Protein AF-A0A6A6ETZ3-F1 (afdb_monomer)

Solvent-accessible surface area (backbone atoms only — not comparable to full-atom values): 7776 Å² total; per-residue (Å²): 113,71,69,61,51,52,50,50,52,50,52,54,50,52,54,50,52,52,49,49,66,49,43,56,22,48,53,45,24,26,73,41,52,37,58,67,50,44,58,67,40,44,50,84,79,51,54,63,70,43,32,51,41,42,18,48,19,25,69,51,38,45,51,50,76,60,41,35,30,48,49,37,46,54,48,50,61,38,43,80,71,68,56,70,90,49,78,57,64,78,49,58,68,55,32,52,52,42,47,70,49,62,67,78,59,63,45,70,48,76,69,100,84,42,49,75,46,60,61,48,76,84,91,77,69,62,92,96,58,57,67,47,101,84,56,45,90

Radius of gyration: 18.12 Å; Cα contacts (8 Å, |Δi|>4): 145; chains: 1; bounding box: 32×31×64 Å

Structure (mmCIF, N/CA/C/O backbone):
data_AF-A0A6A6ETZ3-F1
#
_entry.id   AF-A0A6A6ETZ3-F1
#
loop_
_atom_site.group_PDB
_atom_site.id
_atom_site.type_symbol
_atom_site.label_atom_id
_atom_site.label_alt_id
_atom_site.label_comp_id
_atom_site.label_asym_id
_atom_site.label_entity_id
_atom_site.label_seq_id
_atom_site.pdbx_PDB_ins_code
_atom_site.Cartn_x
_atom_site.Cartn_y
_atom_site.Cartn_z
_atom_site.occupancy
_atom_site.B_iso_or_equiv
_atom_site.auth_seq_id
_atom_site.auth_comp_id
_atom_site.auth_asym_id
_atom_site.auth_atom_id
_atom_site.pdbx_PDB_model_num
ATOM 1 N N . ASP A 1 1 ? 11.146 -4.799 -47.495 1.00 65.06 1 ASP A N 1
ATOM 2 C CA . ASP A 1 1 ? 10.179 -3.687 -47.474 1.00 65.06 1 ASP A CA 1
ATOM 3 C C . ASP A 1 1 ? 10.501 -2.775 -46.288 1.00 65.06 1 ASP A C 1
ATOM 5 O O . ASP A 1 1 ? 10.413 -3.212 -45.144 1.00 65.06 1 ASP A O 1
ATOM 9 N N . ALA A 1 2 ? 10.988 -1.557 -46.545 1.00 69.25 2 ALA A N 1
ATOM 10 C CA . ALA A 1 2 ? 11.463 -0.641 -45.500 1.00 69.25 2 ALA A CA 1
ATOM 11 C C . ALA A 1 2 ? 10.334 -0.166 -44.565 1.00 69.25 2 ALA A C 1
ATOM 13 O O . ALA A 1 2 ? 10.549 -0.029 -43.362 1.00 69.25 2 ALA A O 1
ATOM 14 N N . LYS A 1 3 ? 9.104 -0.024 -45.082 1.00 73.19 3 LYS A N 1
ATOM 15 C CA . LYS A 1 3 ? 7.941 0.419 -44.295 1.00 73.19 3 LYS A CA 1
ATOM 16 C C . LYS A 1 3 ? 7.500 -0.632 -43.277 1.00 73.19 3 LYS A C 1
ATOM 18 O O . LYS A 1 3 ? 7.090 -0.297 -42.166 1.00 73.19 3 LYS A O 1
ATOM 23 N N . GLN A 1 4 ? 7.600 -1.915 -43.627 1.00 66.06 4 GLN A N 1
ATOM 24 C CA . GLN A 1 4 ? 7.318 -3.008 -42.690 1.00 66.06 4 GLN A CA 1
ATOM 25 C C . GLN A 1 4 ? 8.357 -3.080 -41.563 1.00 66.06 4 GLN A C 1
ATOM 27 O O . GLN A 1 4 ? 7.987 -3.311 -40.411 1.00 66.06 4 GLN A O 1
ATOM 32 N N . TRP A 1 5 ? 9.634 -2.826 -41.869 1.00 60.53 5 TRP A N 1
ATOM 33 C CA . TRP A 1 5 ? 10.703 -2.776 -40.868 1.00 60.53 5 TRP A CA 1
ATOM 34 C C . TRP A 1 5 ? 10.550 -1.586 -39.913 1.00 60.53 5 TRP A C 1
ATOM 36 O O . TRP A 1 5 ? 10.630 -1.762 -38.700 1.00 60.53 5 TRP A O 1
ATOM 46 N N . GLU A 1 6 ? 10.235 -0.393 -40.424 1.00 76.06 6 GLU A N 1
ATOM 47 C CA . GLU A 1 6 ? 9.937 0.785 -39.595 1.00 76.06 6 GLU A CA 1
ATOM 48 C C . GLU A 1 6 ? 8.742 0.549 -38.667 1.00 76.06 6 GLU A C 1
ATOM 50 O O . GLU A 1 6 ? 8.805 0.879 -37.481 1.00 76.06 6 GLU A O 1
ATOM 55 N N . ARG A 1 7 ? 7.677 -0.094 -39.168 1.00 64.69 7 ARG A N 1
ATOM 56 C CA . ARG A 1 7 ? 6.522 -0.481 -38.347 1.00 64.69 7 ARG A CA 1
ATOM 57 C C . ARG A 1 7 ? 6.914 -1.480 -37.258 1.00 64.69 7 ARG A C 1
ATOM 59 O O . ARG A 1 7 ? 6.497 -1.309 -36.115 1.00 64.69 7 ARG A O 1
ATOM 66 N N . PHE A 1 8 ? 7.726 -2.488 -37.576 1.00 66.00 8 PHE A N 1
ATOM 67 C CA . PHE A 1 8 ? 8.217 -3.464 -36.599 1.00 66.00 8 PHE A CA 1
ATOM 68 C C . PHE A 1 8 ? 9.086 -2.806 -35.517 1.00 66.00 8 PHE A C 1
ATOM 70 O O . PHE A 1 8 ? 8.845 -3.012 -34.328 1.00 66.00 8 PHE A O 1
ATOM 77 N N . VAL A 1 9 ? 10.041 -1.955 -35.907 1.00 67.94 9 VAL A N 1
ATOM 78 C CA . VAL A 1 9 ? 10.884 -1.187 -34.976 1.00 67.94 9 VAL A CA 1
ATOM 79 C C . VAL A 1 9 ? 10.034 -0.248 -34.118 1.00 67.94 9 VAL A C 1
ATOM 81 O O . VAL A 1 9 ? 10.273 -0.142 -32.916 1.00 67.94 9 VAL A O 1
ATOM 84 N N . GLY A 1 10 ? 9.018 0.396 -34.696 1.00 66.56 10 GLY A N 1
ATOM 85 C CA . GLY A 1 10 ? 8.060 1.228 -33.967 1.00 66.56 10 GLY A CA 1
ATOM 86 C C . GLY A 1 10 ? 7.294 0.440 -32.902 1.00 66.56 10 GLY A C 1
ATOM 87 O O . GLY A 1 10 ? 7.251 0.852 -31.742 1.00 66.56 10 GLY A O 1
ATOM 88 N N . VAL A 1 11 ? 6.770 -0.737 -33.256 1.00 68.50 11 VAL A N 1
ATOM 89 C CA . VAL A 1 11 ? 6.090 -1.643 -32.314 1.00 68.50 11 VAL A CA 1
ATOM 90 C C . VAL A 1 11 ? 7.052 -2.114 -31.219 1.00 68.50 11 VAL A C 1
ATOM 92 O O . VAL A 1 11 ? 6.722 -2.017 -30.037 1.00 68.50 11 VAL A O 1
ATOM 95 N N . ALA A 1 12 ? 8.267 -2.536 -31.571 1.00 62.91 12 ALA A N 1
ATOM 96 C CA . ALA A 1 12 ? 9.273 -2.990 -30.613 1.00 62.91 12 ALA A CA 1
ATOM 97 C C . ALA A 1 12 ? 9.688 -1.886 -29.622 1.00 62.91 12 ALA A C 1
ATOM 99 O O . ALA A 1 12 ? 9.752 -2.138 -28.416 1.00 62.91 12 ALA A O 1
ATOM 100 N N . LYS A 1 13 ? 9.908 -0.655 -30.108 1.00 63.72 13 LYS A N 1
ATOM 101 C CA . LYS A 1 13 ? 10.188 0.520 -29.268 1.00 63.72 13 LYS A CA 1
ATOM 102 C C . LYS A 1 13 ? 9.013 0.836 -28.348 1.00 63.72 13 LYS A C 1
ATOM 104 O O . LYS A 1 13 ? 9.219 0.976 -27.148 1.00 63.72 13 LYS A O 1
ATOM 109 N N . SER A 1 14 ? 7.786 0.864 -28.872 1.00 69.81 14 SER A N 1
ATOM 110 C CA . SER A 1 14 ? 6.591 1.124 -28.057 1.00 69.81 14 SER A CA 1
ATOM 111 C C . SER A 1 14 ? 6.404 0.081 -26.948 1.00 69.81 14 SER A C 1
ATOM 113 O O . SER A 1 14 ? 6.143 0.444 -25.805 1.00 69.81 14 SER A O 1
ATOM 115 N N . GLY A 1 15 ? 6.646 -1.202 -27.237 1.00 71.00 15 GLY A N 1
ATOM 116 C CA . GLY A 1 15 ? 6.603 -2.266 -26.235 1.00 71.00 15 GLY A CA 1
ATOM 117 C C . GLY A 1 15 ? 7.753 -2.199 -25.225 1.00 71.00 15 GLY A C 1
ATOM 118 O O . GLY A 1 15 ? 7.594 -2.612 -24.078 1.00 71.00 15 GLY A O 1
ATOM 119 N N . ALA A 1 16 ? 8.929 -1.693 -25.608 1.00 70.00 16 ALA A N 1
ATOM 120 C CA . ALA A 1 16 ? 10.035 -1.451 -24.679 1.00 70.00 16 ALA A CA 1
ATOM 121 C C . ALA A 1 16 ? 9.742 -0.276 -23.732 1.00 70.00 16 ALA A C 1
ATOM 123 O O . ALA A 1 16 ? 9.949 -0.414 -22.529 1.00 70.00 16 ALA A O 1
ATOM 124 N N . GLU A 1 17 ? 9.209 0.834 -24.245 1.00 73.81 17 GLU A N 1
ATOM 125 C CA . GLU A 1 17 ? 8.822 1.990 -23.426 1.00 73.81 17 GLU A CA 1
ATOM 126 C C . GLU A 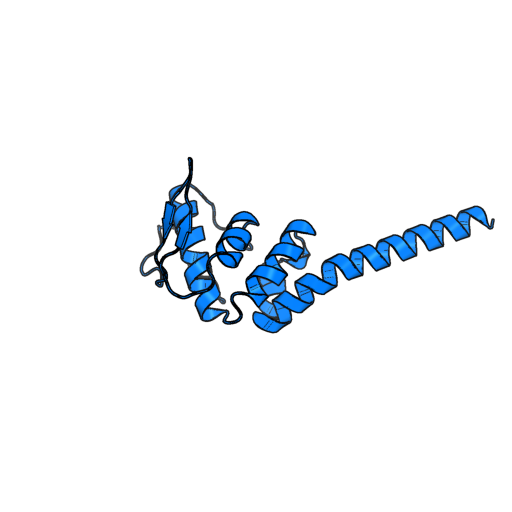1 17 ? 7.654 1.658 -22.496 1.00 73.81 17 GLU A C 1
ATOM 128 O O . GLU A 1 17 ? 7.743 1.914 -21.298 1.00 73.81 17 GLU A O 1
ATOM 133 N N . GLN A 1 18 ? 6.629 0.952 -22.986 1.00 69.50 18 GLN A N 1
ATOM 134 C CA . GLN A 1 18 ? 5.561 0.443 -22.124 1.00 69.50 18 GLN A CA 1
ATOM 135 C C . GLN A 1 18 ? 6.132 -0.433 -21.008 1.00 69.50 18 GLN A C 1
ATOM 137 O O . GLN A 1 18 ? 5.843 -0.195 -19.840 1.00 69.50 18 GLN A O 1
ATOM 142 N N . ARG A 1 19 ? 7.014 -1.393 -21.320 1.00 75.31 19 ARG A N 1
ATOM 143 C CA . ARG A 1 19 ? 7.665 -2.211 -20.283 1.00 75.31 19 ARG A CA 1
ATOM 144 C C . ARG A 1 19 ? 8.418 -1.358 -19.262 1.00 75.31 19 ARG A C 1
ATOM 146 O O . ARG A 1 19 ? 8.251 -1.596 -18.071 1.00 75.31 19 ARG A O 1
ATOM 153 N N . LYS A 1 20 ? 9.179 -0.344 -19.685 1.00 75.44 20 LYS A N 1
ATOM 154 C CA . LYS A 1 20 ? 9.867 0.582 -18.765 1.00 75.44 20 LYS A CA 1
ATOM 155 C C . LYS A 1 20 ? 8.891 1.331 -17.856 1.00 75.44 20 LYS A C 1
ATOM 157 O O . LYS A 1 20 ? 9.156 1.451 -16.660 1.00 75.44 20 LYS A O 1
ATOM 162 N N . GLU A 1 21 ? 7.761 1.788 -18.394 1.00 82.75 21 GLU A N 1
ATOM 163 C CA . GLU A 1 21 ? 6.738 2.506 -17.629 1.00 82.75 21 GLU A CA 1
ATOM 164 C C . GLU A 1 21 ? 6.103 1.653 -16.524 1.00 82.75 21 GLU A C 1
ATOM 166 O O . GLU A 1 21 ? 5.807 2.185 -15.455 1.00 82.75 21 GLU A O 1
ATOM 171 N N . TYR A 1 22 ? 5.926 0.345 -16.743 1.00 85.62 22 TYR A N 1
ATOM 172 C CA . TYR A 1 22 ? 5.473 -0.586 -15.701 1.00 85.62 22 TYR A CA 1
ATOM 173 C C . TYR A 1 22 ? 6.600 -0.975 -14.736 1.00 85.62 22 TYR A C 1
ATOM 175 O O . TYR A 1 22 ? 6.364 -1.094 -13.534 1.00 85.62 22 TYR A O 1
ATOM 183 N N . LEU A 1 23 ? 7.824 -1.155 -15.240 1.00 88.50 23 LEU A N 1
ATOM 184 C CA . LEU A 1 23 ? 8.966 -1.594 -14.437 1.00 88.50 23 LEU A CA 1
ATOM 185 C C . LEU A 1 23 ? 9.338 -0.568 -13.370 1.00 88.50 23 LEU A C 1
ATOM 187 O O . LEU A 1 23 ? 9.438 -0.932 -12.206 1.00 88.50 23 LEU A O 1
ATOM 191 N N . ALA A 1 24 ? 9.480 0.711 -13.725 1.00 92.44 24 ALA A N 1
ATOM 192 C CA . ALA A 1 24 ? 9.912 1.744 -12.781 1.00 92.44 24 ALA A CA 1
ATOM 193 C C . ALA A 1 24 ? 9.082 1.800 -11.472 1.00 92.44 24 ALA A C 1
ATOM 195 O O . ALA A 1 24 ? 9.676 1.755 -10.388 1.00 92.44 24 ALA A O 1
ATOM 196 N N . PRO A 1 25 ? 7.735 1.865 -11.504 1.00 95.38 25 PRO A N 1
ATOM 197 C CA . PRO A 1 25 ? 6.941 1.863 -10.280 1.00 95.38 25 PRO A CA 1
ATOM 198 C C . PRO A 1 25 ? 6.978 0.534 -9.516 1.00 95.38 25 PRO A C 1
ATOM 200 O O . PRO A 1 25 ? 6.974 0.556 -8.286 1.00 95.38 25 PRO A O 1
ATOM 203 N N . LEU A 1 26 ? 7.030 -0.608 -10.209 1.00 94.81 26 LEU A N 1
ATOM 204 C CA . LEU A 1 26 ? 7.107 -1.923 -9.563 1.00 94.81 26 LEU A CA 1
ATOM 205 C C . LEU A 1 26 ? 8.465 -2.136 -8.889 1.00 94.81 26 LEU A C 1
ATOM 207 O O . LEU A 1 26 ? 8.504 -2.605 -7.757 1.00 94.81 26 LEU A O 1
ATOM 211 N N . THR A 1 27 ? 9.558 -1.718 -9.532 1.00 95.00 27 THR A N 1
ATOM 212 C CA . THR A 1 27 ? 10.906 -1.709 -8.949 1.00 95.00 27 THR A CA 1
ATOM 213 C C . THR A 1 27 ? 10.944 -0.840 -7.699 1.00 95.00 27 THR A C 1
ATOM 215 O O . THR A 1 27 ? 11.480 -1.256 -6.673 1.00 95.00 27 THR A O 1
ATOM 218 N N . ARG A 1 28 ? 10.316 0.343 -7.740 1.00 97.00 28 ARG A N 1
ATOM 219 C CA . ARG A 1 28 ? 10.196 1.204 -6.560 1.00 97.00 28 ARG A CA 1
ATOM 220 C C . ARG A 1 28 ? 9.429 0.513 -5.435 1.00 97.00 28 ARG A C 1
ATOM 222 O O . ARG A 1 28 ? 9.921 0.485 -4.314 1.00 97.00 28 ARG A O 1
ATOM 229 N N . ALA A 1 29 ? 8.268 -0.069 -5.729 1.00 97.19 29 ALA A N 1
ATOM 230 C CA . ALA A 1 29 ? 7.489 -0.801 -4.734 1.00 97.19 29 ALA A CA 1
ATOM 231 C C . ALA A 1 29 ? 8.285 -1.975 -4.140 1.00 97.19 29 ALA A C 1
ATOM 233 O O . ALA A 1 29 ? 8.328 -2.118 -2.922 1.00 97.19 29 ALA A O 1
ATOM 234 N N . SER A 1 30 ? 8.991 -2.754 -4.967 1.00 97.25 30 SER A N 1
ATOM 235 C CA . SER A 1 30 ? 9.842 -3.848 -4.482 1.00 97.25 30 SER A CA 1
ATOM 236 C C . SER A 1 30 ? 11.025 -3.370 -3.642 1.00 97.25 30 SER A C 1
ATOM 238 O O . SER A 1 30 ? 11.449 -4.092 -2.749 1.00 97.25 30 SER A O 1
ATOM 240 N N . GLY A 1 31 ? 11.545 -2.166 -3.897 1.00 97.50 31 GLY A N 1
ATOM 241 C CA . GLY A 1 31 ? 12.652 -1.599 -3.127 1.00 97.50 31 GLY A CA 1
ATOM 242 C C . GLY A 1 31 ? 12.283 -1.284 -1.676 1.00 97.50 31 GLY A C 1
ATOM 243 O O . GLY A 1 31 ? 13.142 -1.370 -0.808 1.00 97.50 31 GLY A O 1
ATOM 244 N N . PHE A 1 32 ? 11.014 -0.963 -1.407 1.00 98.25 32 PHE A N 1
ATOM 245 C CA . PHE A 1 32 ? 10.518 -0.694 -0.052 1.00 98.25 32 PHE A CA 1
ATOM 246 C C . PHE A 1 32 ? 9.829 -1.906 0.574 1.00 98.25 32 PHE A C 1
ATOM 248 O O . PHE A 1 32 ? 10.058 -2.233 1.731 1.00 98.25 32 PHE A O 1
ATOM 255 N N . TRP A 1 33 ? 8.986 -2.599 -0.191 1.00 97.88 33 TRP A N 1
ATOM 256 C CA . TRP A 1 33 ? 8.104 -3.642 0.335 1.00 97.88 33 TRP A CA 1
ATOM 257 C C . TRP A 1 33 ? 8.515 -5.059 -0.049 1.00 97.88 33 TRP A C 1
ATOM 259 O O . TRP A 1 33 ? 7.805 -5.995 0.301 1.00 97.88 33 TRP A O 1
ATOM 269 N N . SER A 1 34 ? 9.670 -5.235 -0.685 1.00 96.94 34 SER A N 1
ATOM 270 C CA . SER A 1 34 ? 10.187 -6.509 -1.192 1.00 96.94 34 SER A CA 1
ATOM 271 C C . SER A 1 34 ? 9.468 -7.043 -2.438 1.00 96.94 34 SER A C 1
ATOM 273 O O . SER A 1 34 ? 8.292 -6.775 -2.703 1.00 96.94 34 SER A O 1
ATOM 275 N N . ILE A 1 35 ? 10.209 -7.792 -3.257 1.00 95.75 35 ILE A N 1
ATOM 276 C CA . ILE A 1 35 ? 9.714 -8.337 -4.528 1.00 95.75 35 ILE A CA 1
ATOM 277 C C . ILE A 1 35 ? 8.677 -9.442 -4.316 1.00 95.75 35 ILE A C 1
ATOM 279 O O . ILE A 1 35 ? 7.746 -9.582 -5.108 1.00 95.75 35 ILE A O 1
ATOM 283 N N . GLU A 1 36 ? 8.784 -10.193 -3.223 1.00 96.81 36 GLU A N 1
ATOM 284 C CA . GLU A 1 36 ? 7.890 -11.304 -2.922 1.00 96.81 36 GLU A CA 1
ATOM 285 C C . GLU A 1 36 ? 6.456 -10.812 -2.701 1.00 96.81 36 GLU A C 1
ATOM 287 O O . GLU A 1 36 ? 5.515 -11.482 -3.115 1.00 96.81 36 GLU A O 1
ATOM 292 N N . LYS A 1 37 ? 6.272 -9.608 -2.140 1.00 97.19 37 LYS A N 1
ATOM 293 C CA . LYS A 1 37 ? 4.944 -8.993 -1.982 1.00 97.19 37 LYS A CA 1
ATOM 294 C C . LYS A 1 37 ? 4.382 -8.524 -3.317 1.00 97.19 37 LYS A C 1
ATOM 296 O O . LYS A 1 37 ? 3.220 -8.782 -3.617 1.00 97.19 37 LYS A O 1
ATOM 301 N N . VAL A 1 38 ? 5.219 -7.921 -4.164 1.00 95.12 38 VAL A N 1
ATOM 302 C CA . VAL A 1 38 ? 4.832 -7.543 -5.535 1.00 95.12 38 VAL A CA 1
ATOM 303 C C . VAL A 1 38 ? 4.332 -8.760 -6.321 1.00 95.12 38 VAL A C 1
ATOM 305 O O . VAL A 1 38 ? 3.335 -8.662 -7.043 1.00 95.12 38 VAL A O 1
ATOM 308 N N . GLN A 1 39 ? 4.999 -9.905 -6.165 1.00 94.31 39 GLN A N 1
ATOM 309 C CA . GLN A 1 39 ? 4.628 -11.165 -6.808 1.00 94.31 39 GLN A CA 1
ATOM 310 C C . GLN A 1 39 ? 3.374 -11.789 -6.188 1.00 94.31 39 GLN A C 1
ATOM 312 O O . GLN A 1 39 ? 2.440 -12.124 -6.917 1.00 94.31 39 GLN A O 1
ATOM 317 N N . HIS A 1 40 ? 3.332 -11.910 -4.859 1.00 95.81 40 HIS A N 1
ATOM 318 C CA . HIS A 1 40 ? 2.222 -12.515 -4.119 1.00 95.81 40 HIS A CA 1
ATOM 319 C C . HIS A 1 40 ? 0.901 -11.798 -4.393 1.00 95.81 40 HIS A C 1
ATOM 321 O O . HIS A 1 40 ? -0.062 -12.435 -4.813 1.00 95.81 40 HIS A O 1
ATOM 327 N N . TYR A 1 41 ? 0.888 -10.466 -4.295 1.00 96.38 41 TYR A N 1
ATO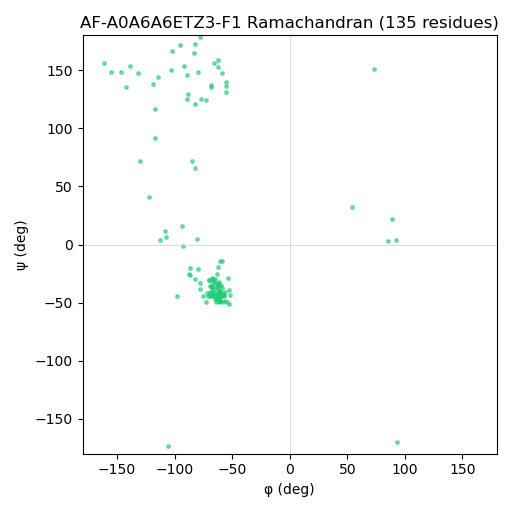M 328 C CA . TYR A 1 41 ? -0.292 -9.646 -4.582 1.00 96.38 41 TYR A CA 1
ATOM 329 C C . TYR A 1 41 ? -0.517 -9.389 -6.075 1.00 96.38 41 TYR A C 1
ATOM 331 O O . TYR A 1 41 ? -1.417 -8.637 -6.450 1.00 96.38 41 TYR A O 1
ATOM 339 N N . ARG A 1 42 ? 0.292 -9.993 -6.955 1.00 94.81 42 ARG A N 1
ATOM 340 C CA . ARG A 1 42 ? 0.137 -9.912 -8.415 1.00 94.81 42 ARG A CA 1
ATOM 341 C C . ARG A 1 42 ? 0.068 -8.472 -8.940 1.00 94.81 42 ARG A C 1
ATOM 343 O O . ARG A 1 42 ? -0.579 -8.209 -9.952 1.00 94.81 42 ARG A O 1
ATOM 350 N N . TRP A 1 43 ? 0.761 -7.531 -8.297 1.00 93.56 43 TRP A N 1
ATOM 351 C CA . TRP A 1 43 ? 0.690 -6.113 -8.666 1.00 93.56 43 TRP A CA 1
ATOM 352 C C . TRP A 1 43 ? 1.211 -5.835 -10.078 1.00 93.56 43 TRP A C 1
ATOM 354 O O . TRP A 1 43 ? 0.750 -4.897 -10.722 1.00 93.56 43 TRP A O 1
ATOM 364 N N . ALA A 1 44 ? 2.098 -6.687 -10.596 1.00 89.94 44 ALA A N 1
ATOM 365 C CA . ALA A 1 44 ? 2.589 -6.600 -11.970 1.00 89.94 44 ALA A CA 1
ATOM 366 C C . ALA A 1 44 ? 1.497 -6.784 -13.044 1.00 89.94 44 ALA A C 1
ATOM 368 O O . ALA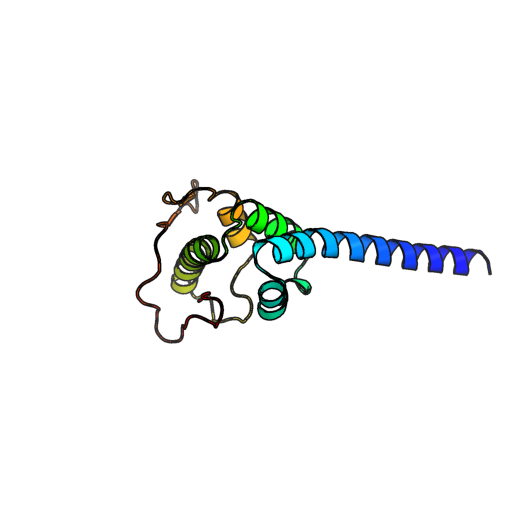 A 1 44 ? 1.695 -6.369 -14.182 1.00 89.94 44 ALA A O 1
ATOM 369 N N . PHE A 1 45 ? 0.352 -7.378 -12.693 1.00 89.62 45 PHE A N 1
ATOM 370 C CA . PHE A 1 45 ? -0.779 -7.588 -13.604 1.00 89.62 45 PHE A CA 1
ATOM 371 C C . PHE A 1 45 ? -1.816 -6.456 -13.551 1.00 89.62 45 PHE A C 1
ATOM 373 O O . PHE A 1 45 ? -2.819 -6.499 -14.264 1.00 89.62 45 PHE A O 1
ATOM 380 N N . MET A 1 46 ? -1.600 -5.450 -12.703 1.00 92.88 46 MET A N 1
ATOM 381 C CA . MET A 1 46 ? -2.509 -4.316 -12.559 1.00 92.88 46 MET A CA 1
ATOM 382 C C . MET A 1 46 ? -2.242 -3.253 -13.629 1.00 92.88 46 MET A C 1
ATOM 384 O O . MET A 1 46 ? -1.203 -3.239 -14.286 1.00 92.88 46 MET A O 1
ATOM 388 N N . SER A 1 47 ? -3.189 -2.329 -13.807 1.00 93.75 47 SER A N 1
ATOM 389 C CA . SER A 1 47 ? -3.038 -1.240 -14.775 1.00 93.75 47 SER A CA 1
ATOM 390 C C . SER A 1 47 ? -1.854 -0.329 -14.437 1.00 93.75 47 SER A C 1
ATOM 392 O O . SER A 1 47 ? -1.509 -0.135 -13.271 1.00 93.75 47 SER A O 1
ATOM 394 N N . LEU A 1 48 ? -1.272 0.319 -15.449 1.00 92.75 48 LEU A N 1
ATOM 395 C CA . LEU A 1 48 ? -0.162 1.255 -15.249 1.00 92.75 48 LEU A CA 1
ATOM 396 C C . LEU A 1 48 ? -0.476 2.342 -14.208 1.00 92.75 48 LEU A C 1
ATOM 398 O O . LEU A 1 48 ? 0.380 2.705 -13.403 1.00 92.75 48 LEU A O 1
ATOM 402 N N . GLY A 1 49 ? -1.711 2.853 -14.212 1.00 95.75 49 GLY A N 1
ATOM 403 C CA . GLY A 1 49 ? -2.166 3.843 -13.237 1.00 95.75 49 GLY A CA 1
ATOM 404 C C . GLY A 1 49 ? -2.119 3.314 -11.803 1.00 95.75 49 GLY A C 1
ATOM 405 O O . GLY A 1 49 ? -1.661 4.024 -10.913 1.00 95.75 49 GLY A O 1
ATOM 406 N N . TYR A 1 50 ? -2.517 2.057 -11.586 1.00 97.00 50 TYR A N 1
ATOM 407 C CA . TYR A 1 50 ? -2.373 1.395 -10.289 1.00 97.00 50 TYR A CA 1
ATOM 408 C C . TYR A 1 50 ? -0.898 1.295 -9.888 1.00 97.00 50 TYR A C 1
ATOM 410 O O . TYR A 1 50 ? -0.538 1.720 -8.794 1.00 97.00 50 TYR A O 1
ATOM 418 N N . CYS A 1 51 ? -0.032 0.808 -10.783 1.00 96.44 51 CYS A N 1
ATOM 419 C CA . CYS A 1 51 ? 1.393 0.641 -10.491 1.00 96.44 51 CYS A CA 1
ATOM 420 C C . CYS A 1 51 ? 2.063 1.978 -10.134 1.00 96.44 51 CYS A C 1
ATOM 422 O O . CYS A 1 51 ? 2.786 2.059 -9.143 1.00 96.44 51 CYS A O 1
ATOM 424 N N . LYS A 1 52 ? 1.782 3.059 -10.875 1.00 97.56 52 LYS A N 1
ATOM 425 C CA . LYS A 1 52 ? 2.312 4.404 -10.576 1.00 97.56 52 LYS A CA 1
ATOM 426 C C . LYS A 1 52 ? 1.933 4.880 -9.165 1.00 97.56 52 LYS A C 1
ATOM 428 O O . LYS A 1 52 ? 2.789 5.407 -8.447 1.00 97.56 52 LYS A O 1
ATOM 433 N N . VAL A 1 53 ? 0.684 4.661 -8.744 1.00 98.44 53 VAL A N 1
ATOM 434 C CA . VAL A 1 53 ? 0.241 4.999 -7.380 1.00 98.44 53 VAL A CA 1
ATOM 435 C C . VAL A 1 53 ? 0.889 4.069 -6.355 1.00 98.44 53 VAL A C 1
ATOM 437 O O . VAL A 1 53 ? 1.387 4.559 -5.351 1.00 98.44 53 VAL A O 1
ATOM 440 N N . LEU A 1 54 ? 0.979 2.765 -6.624 1.00 98.38 54 LEU A N 1
ATOM 441 C CA . LEU A 1 54 ? 1.639 1.787 -5.753 1.00 98.38 54 LEU A CA 1
ATOM 442 C C . LEU A 1 54 ? 3.086 2.185 -5.438 1.00 98.38 54 LEU A C 1
ATOM 444 O O . LEU A 1 54 ? 3.470 2.234 -4.273 1.00 98.38 54 LEU A O 1
ATOM 448 N N . GLY A 1 55 ? 3.879 2.522 -6.459 1.00 98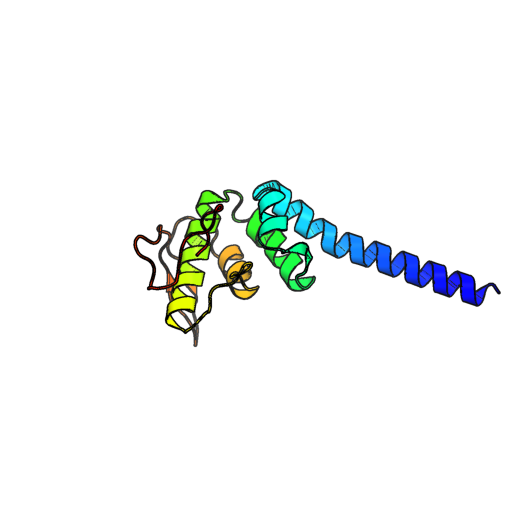.00 55 GLY A N 1
ATOM 449 C CA . GLY A 1 55 ? 5.260 2.966 -6.262 1.00 98.00 55 GLY A CA 1
ATOM 450 C C . GLY A 1 55 ? 5.352 4.251 -5.430 1.00 98.00 55 GLY A C 1
ATOM 451 O O . GLY A 1 55 ? 6.273 4.409 -4.631 1.00 98.00 55 GLY A O 1
ATOM 452 N N . THR A 1 56 ? 4.391 5.164 -5.587 1.00 98.44 56 THR A N 1
ATOM 453 C CA . THR A 1 56 ? 4.293 6.379 -4.760 1.00 98.44 56 THR A CA 1
ATOM 454 C C . THR A 1 56 ? 3.910 6.050 -3.317 1.00 98.44 56 THR A C 1
ATOM 456 O O . THR A 1 56 ? 4.535 6.570 -2.396 1.00 98.44 56 THR A O 1
ATOM 459 N N . ALA A 1 57 ? 2.931 5.167 -3.115 1.00 98.50 57 ALA A N 1
ATOM 460 C CA . ALA A 1 57 ? 2.449 4.756 -1.802 1.00 98.50 57 ALA A CA 1
ATOM 461 C C . ALA A 1 57 ? 3.557 4.071 -0.997 1.00 98.50 57 ALA A C 1
ATOM 463 O O . ALA A 1 57 ? 3.794 4.454 0.147 1.00 98.50 57 ALA A O 1
ATOM 464 N N . ALA A 1 58 ? 4.290 3.150 -1.630 1.00 98.25 58 ALA A N 1
ATOM 465 C CA . ALA A 1 58 ? 5.435 2.469 -1.036 1.00 98.25 58 ALA A CA 1
ATOM 466 C C . ALA A 1 58 ? 6.556 3.437 -0.654 1.00 98.25 58 ALA A C 1
ATOM 468 O O . ALA A 1 58 ? 7.091 3.367 0.443 1.00 98.25 58 ALA A O 1
ATOM 469 N N . SER A 1 59 ? 6.859 4.412 -1.513 1.00 98.00 59 SER A N 1
ATOM 470 C CA . SER A 1 59 ? 7.871 5.424 -1.192 1.00 98.00 59 SER A CA 1
ATOM 471 C C . SER A 1 59 ? 7.468 6.358 -0.053 1.00 98.00 59 SER A C 1
ATOM 473 O O . SER A 1 59 ? 8.347 6.900 0.610 1.00 98.00 59 SER A O 1
ATOM 475 N N . ARG A 1 60 ? 6.168 6.599 0.146 1.00 97.75 60 ARG A N 1
ATOM 476 C CA . ARG A 1 60 ? 5.658 7.446 1.235 1.00 97.75 60 ARG A CA 1
ATOM 477 C C . ARG A 1 60 ? 5.439 6.678 2.539 1.00 97.75 60 ARG A C 1
ATOM 479 O O . ARG A 1 60 ? 5.403 7.308 3.585 1.00 97.75 60 ARG A O 1
ATOM 486 N N . ASN A 1 61 ? 5.310 5.355 2.468 1.00 97.94 61 ASN A N 1
ATOM 487 C CA . ASN A 1 61 ? 5.148 4.453 3.608 1.00 97.94 61 ASN A CA 1
ATOM 488 C C . ASN A 1 61 ? 6.165 3.310 3.475 1.00 97.94 61 ASN A C 1
ATOM 490 O O . ASN A 1 61 ? 5.790 2.198 3.099 1.00 97.94 61 ASN A O 1
ATOM 494 N N . PRO A 1 62 ? 7.461 3.587 3.697 1.00 97.50 62 PRO A N 1
ATOM 495 C CA . PRO A 1 62 ? 8.529 2.651 3.361 1.00 97.50 62 PRO A CA 1
ATOM 496 C C . PRO A 1 62 ? 8.525 1.385 4.225 1.00 97.50 62 PRO A C 1
ATOM 498 O O . PRO A 1 62 ? 8.886 0.325 3.720 1.00 97.50 62 PRO A O 1
ATOM 501 N N . SER A 1 63 ? 8.090 1.462 5.490 1.00 97.25 63 SER A N 1
ATOM 502 C CA . SER A 1 63 ? 7.895 0.272 6.326 1.00 97.25 63 SER A CA 1
ATOM 503 C C . SER A 1 63 ? 6.658 -0.490 5.866 1.00 97.25 63 SER A C 1
ATOM 505 O O . SER A 1 63 ? 5.550 0.052 5.823 1.00 97.25 63 SER A O 1
ATOM 507 N N . TRP A 1 64 ? 6.845 -1.771 5.550 1.00 97.69 64 TRP A N 1
ATOM 508 C CA . TRP A 1 64 ? 5.726 -2.652 5.244 1.00 97.69 64 TRP A CA 1
ATOM 509 C C . TRP A 1 64 ? 4.825 -2.859 6.466 1.00 97.69 64 TRP A C 1
ATOM 511 O O . TRP A 1 64 ? 3.607 -2.884 6.331 1.00 97.69 64 TRP A O 1
ATOM 521 N N . GLU A 1 65 ? 5.413 -2.973 7.653 1.00 96.69 65 GLU A N 1
ATOM 522 C CA . GLU A 1 65 ? 4.726 -3.212 8.923 1.00 96.69 65 GLU A CA 1
ATOM 523 C C . GLU A 1 65 ? 3.776 -2.058 9.271 1.00 96.69 65 GLU A C 1
ATOM 525 O O . GLU A 1 65 ? 2.662 -2.282 9.738 1.00 96.69 65 GLU A O 1
ATOM 530 N N . GLU A 1 66 ? 4.164 -0.818 8.977 1.00 96.69 66 GLU A N 1
ATOM 531 C CA . GLU A 1 66 ? 3.266 0.333 9.106 1.00 96.69 66 GLU A CA 1
ATOM 532 C C . GLU A 1 66 ? 2.236 0.387 7.972 1.00 96.69 66 GLU A C 1
ATOM 534 O O . GLU A 1 66 ? 1.045 0.618 8.207 1.00 96.69 66 GLU A O 1
ATOM 539 N N . ALA A 1 67 ? 2.673 0.156 6.730 1.00 97.88 67 ALA A N 1
ATOM 540 C CA . ALA A 1 67 ? 1.795 0.202 5.566 1.00 97.88 67 ALA A CA 1
ATOM 541 C C . ALA A 1 67 ? 0.661 -0.829 5.663 1.00 97.88 67 ALA A C 1
ATOM 543 O O . ALA A 1 67 ? -0.484 -0.508 5.347 1.00 97.88 67 ALA A O 1
ATOM 544 N N . VAL A 1 68 ? 0.949 -2.043 6.139 1.00 97.75 68 VAL A N 1
ATOM 545 C CA . VAL A 1 68 ? -0.036 -3.122 6.275 1.00 97.75 68 VAL A CA 1
ATOM 546 C C . VAL A 1 68 ? -1.089 -2.785 7.333 1.00 97.75 68 VAL A C 1
ATOM 548 O O . VAL A 1 68 ? -2.271 -3.038 7.109 1.00 97.75 68 VAL A O 1
ATOM 551 N N . VAL A 1 69 ? -0.713 -2.118 8.432 1.00 98.00 69 VAL A N 1
ATOM 552 C CA . VAL A 1 69 ? -1.667 -1.631 9.445 1.00 98.00 69 VAL A CA 1
ATOM 553 C C . VAL A 1 69 ? -2.650 -0.636 8.824 1.00 98.00 69 VAL A C 1
ATOM 555 O O . VAL A 1 69 ? -3.866 -0.789 8.967 1.00 98.00 69 VAL A O 1
ATOM 558 N N . LYS A 1 70 ? -2.140 0.344 8.073 1.00 98.38 70 LYS A N 1
ATOM 559 C CA . LYS A 1 70 ? -2.961 1.358 7.393 1.00 98.38 70 LYS A CA 1
ATOM 560 C C . LYS A 1 70 ? -3.851 0.746 6.309 1.00 98.38 70 LYS A C 1
ATOM 562 O O . LYS A 1 70 ? -5.042 1.050 6.233 1.00 98.38 70 LYS A O 1
ATOM 567 N N . LEU A 1 71 ? -3.303 -0.148 5.486 1.00 98.12 71 LEU A N 1
ATOM 568 C CA . LEU A 1 71 ? -4.059 -0.844 4.442 1.00 98.12 71 LEU A CA 1
ATOM 569 C C . LEU A 1 71 ? -5.169 -1.706 5.041 1.00 98.12 71 LEU A C 1
ATOM 571 O O . LEU A 1 71 ? -6.298 -1.641 4.563 1.00 98.12 71 LEU A O 1
ATOM 575 N N . ASN A 1 72 ? -4.903 -2.433 6.125 1.00 97.88 72 ASN A N 1
ATOM 576 C CA . ASN A 1 72 ? -5.914 -3.249 6.792 1.00 97.88 72 ASN A CA 1
ATOM 577 C C . ASN A 1 72 ? -7.075 -2.425 7.337 1.00 97.88 72 ASN A C 1
ATOM 579 O O . ASN A 1 72 ? -8.214 -2.871 7.265 1.00 97.88 72 ASN A O 1
ATOM 583 N N . GLN A 1 73 ? -6.836 -1.202 7.804 1.00 97.81 73 GLN A N 1
ATOM 584 C CA . GLN A 1 73 ? -7.908 -0.292 8.216 1.00 97.81 73 GLN A CA 1
ATOM 585 C C . GLN A 1 73 ? -8.807 0.117 7.039 1.00 97.81 73 GLN A C 1
ATOM 587 O O . GLN A 1 73 ? -10.038 0.126 7.145 1.00 97.81 73 GLN A O 1
ATOM 592 N N . LEU A 1 74 ? -8.205 0.397 5.880 1.00 97.44 74 LEU A N 1
ATOM 593 C CA . LEU A 1 74 ? -8.939 0.709 4.652 1.00 97.44 74 LEU A CA 1
ATOM 594 C C . LEU A 1 74 ? -9.721 -0.509 4.132 1.00 97.44 74 LEU A C 1
ATOM 596 O O . LEU A 1 74 ? -10.894 -0.377 3.766 1.00 97.44 74 LEU A O 1
ATOM 600 N N . LEU A 1 75 ? -9.105 -1.694 4.151 1.00 97.12 75 LEU A N 1
ATOM 601 C CA . LEU A 1 75 ? -9.725 -2.959 3.754 1.00 97.12 75 LEU A CA 1
ATOM 602 C C . LEU A 1 75 ? -10.869 -3.344 4.688 1.00 97.12 75 LEU A C 1
ATOM 604 O O . LEU A 1 75 ? -11.961 -3.635 4.208 1.00 97.12 75 LEU A O 1
ATOM 608 N N . PHE A 1 76 ? -10.678 -3.262 6.004 1.00 96.31 76 PHE A N 1
ATOM 609 C CA . PHE A 1 76 ? -11.697 -3.585 7.002 1.00 96.31 76 PHE A CA 1
ATOM 610 C C . PHE A 1 76 ? -12.968 -2.749 6.804 1.00 96.31 76 PHE A C 1
ATOM 612 O O . PHE A 1 76 ? -14.081 -3.277 6.758 1.00 96.31 76 PHE A O 1
ATOM 619 N N . ARG A 1 77 ? -12.813 -1.444 6.547 1.00 95.00 77 ARG A N 1
ATOM 620 C CA . ARG A 1 77 ? -13.932 -0.563 6.180 1.00 95.00 77 ARG A CA 1
ATOM 621 C C . ARG A 1 77 ? -14.651 -1.016 4.903 1.00 95.00 77 ARG A C 1
ATOM 623 O O . ARG A 1 77 ? -15.857 -0.806 4.776 1.00 95.00 77 ARG A O 1
ATOM 630 N N . ARG A 1 78 ? -13.934 -1.575 3.925 1.00 95.12 78 ARG A N 1
ATOM 631 C CA . ARG A 1 78 ? -14.524 -2.100 2.682 1.00 95.12 78 ARG A CA 1
ATOM 632 C C . ARG A 1 78 ? -15.180 -3.466 2.890 1.00 95.12 78 ARG A C 1
ATOM 634 O O . ARG A 1 78 ? -16.209 -3.715 2.269 1.00 95.12 78 ARG A O 1
ATOM 641 N N . ILE A 1 79 ? -14.657 -4.307 3.780 1.00 95.19 79 ILE A N 1
ATOM 642 C CA . ILE A 1 79 ? -15.271 -5.586 4.175 1.00 95.19 79 ILE A CA 1
ATOM 643 C C . ILE A 1 79 ? -16.633 -5.343 4.818 1.00 95.19 79 ILE A C 1
ATOM 645 O O . ILE A 1 79 ? -17.609 -5.969 4.416 1.00 95.19 79 ILE A O 1
ATOM 649 N N . ALA A 1 80 ? -16.751 -4.332 5.683 1.00 92.38 80 ALA A N 1
ATOM 650 C CA . ALA A 1 80 ? -18.042 -3.898 6.228 1.00 92.38 80 ALA A CA 1
ATOM 651 C C . ALA A 1 80 ? -19.063 -3.464 5.149 1.00 92.38 80 ALA A C 1
ATOM 653 O O . ALA A 1 80 ? -20.251 -3.335 5.431 1.00 92.38 80 ALA A O 1
ATOM 654 N N . LYS A 1 81 ? -18.615 -3.238 3.906 1.00 91.94 81 LYS A N 1
ATOM 655 C CA . LYS A 1 81 ? -19.441 -2.901 2.734 1.00 91.94 81 LYS A CA 1
ATOM 656 C C . LYS A 1 81 ? -19.542 -4.044 1.714 1.00 91.94 81 LYS A C 1
ATOM 658 O O . LYS A 1 81 ? -20.002 -3.812 0.599 1.00 91.94 81 LYS A O 1
ATOM 663 N N . GLY A 1 82 ? -19.100 -5.251 2.066 1.00 91.31 82 GLY A N 1
ATOM 664 C CA . GLY A 1 82 ? -19.205 -6.440 1.220 1.00 91.31 82 GLY A CA 1
ATOM 665 C C . GLY A 1 82 ? -18.031 -6.678 0.264 1.00 91.31 82 GLY A C 1
ATOM 666 O O . GLY A 1 82 ? -18.208 -7.379 -0.734 1.00 91.31 82 GLY A O 1
ATOM 667 N N . LEU A 1 83 ? -16.840 -6.118 0.525 1.00 91.50 83 LEU A N 1
ATOM 668 C CA . LEU A 1 83 ? -15.611 -6.584 -0.140 1.00 91.50 83 LEU A CA 1
ATOM 669 C C . LEU A 1 83 ? -15.462 -8.086 0.090 1.00 91.50 83 LEU A C 1
ATOM 671 O O . 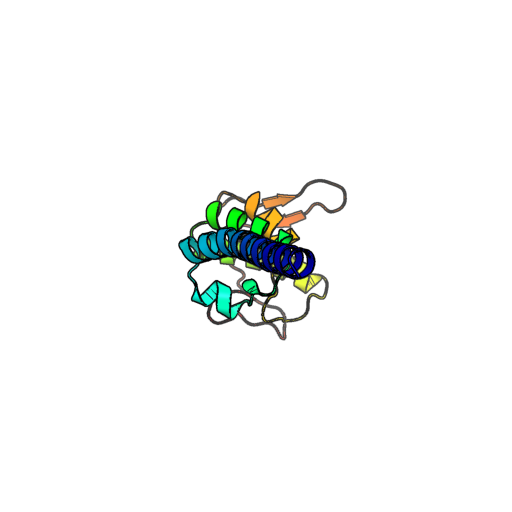LEU A 1 83 ? -15.564 -8.495 1.230 1.00 91.50 83 LEU A O 1
ATOM 675 N N . ARG A 1 84 ? -15.199 -8.869 -0.961 1.00 90.56 84 ARG A N 1
ATOM 676 C CA . ARG A 1 84 ? -14.891 -10.305 -0.875 1.00 90.56 84 ARG A CA 1
ATOM 677 C C . ARG A 1 84 ? -13.383 -10.537 -0.762 1.00 90.56 84 ARG A C 1
ATOM 679 O O . ARG A 1 84 ? -12.608 -9.738 -1.288 1.00 90.56 84 ARG A O 1
ATOM 686 N N . ALA A 1 85 ? -12.993 -11.657 -0.155 1.00 88.25 85 ALA A N 1
ATOM 687 C CA . ALA A 1 85 ? -11.604 -12.108 -0.110 1.00 88.25 85 ALA A CA 1
ATOM 688 C C . ALA A 1 85 ? -10.990 -12.222 -1.522 1.00 88.25 85 ALA A C 1
ATOM 690 O O . ALA A 1 85 ? -11.647 -12.648 -2.476 1.00 88.25 85 ALA A O 1
ATOM 691 N N . SER A 1 86 ? -9.728 -11.814 -1.658 1.00 91.50 86 SER A N 1
ATOM 692 C CA . SER A 1 86 ? -8.989 -11.768 -2.923 1.00 91.50 86 SER A CA 1
ATOM 693 C C . SER A 1 86 ? -7.493 -11.857 -2.648 1.00 91.50 86 SER A C 1
ATOM 695 O O . SER A 1 86 ? -7.026 -11.317 -1.654 1.00 91.50 86 SER A O 1
ATOM 697 N N . ILE A 1 87 ? -6.732 -12.451 -3.575 1.00 90.69 87 ILE A N 1
ATOM 698 C CA . ILE A 1 87 ? -5.260 -12.425 -3.527 1.00 90.69 87 ILE A CA 1
ATOM 699 C C . ILE A 1 87 ? -4.744 -10.984 -3.535 1.00 90.69 87 ILE A C 1
ATOM 701 O O . ILE A 1 87 ? -3.772 -10.693 -2.862 1.00 90.69 87 ILE A O 1
ATOM 705 N N . ASN A 1 88 ? -5.379 -10.081 -4.288 1.00 94.31 88 ASN A N 1
ATOM 706 C CA . ASN A 1 88 ? -5.074 -8.652 -4.249 1.00 94.31 88 ASN A CA 1
ATOM 707 C C . ASN A 1 88 ? -6.316 -7.895 -3.757 1.00 94.31 88 ASN A C 1
ATOM 709 O O . ASN A 1 88 ? -7.191 -7.576 -4.572 1.00 94.31 88 ASN A O 1
ATOM 713 N N . PRO A 1 89 ? -6.451 -7.660 -2.443 1.00 94.31 89 PRO A N 1
ATOM 714 C CA . PRO A 1 89 ? -7.616 -6.971 -1.895 1.00 94.31 89 PRO A CA 1
ATOM 715 C C . PRO A 1 89 ? -7.516 -5.443 -2.063 1.00 94.31 89 PRO A C 1
ATOM 717 O O . PRO A 1 89 ? -8.539 -4.746 -2.068 1.00 94.31 89 PRO A O 1
ATOM 720 N N . VAL A 1 90 ? -6.298 -4.918 -2.243 1.00 97.06 90 VAL A N 1
ATOM 721 C CA . VAL A 1 90 ? -5.988 -3.485 -2.317 1.00 97.06 90 VAL A CA 1
ATOM 722 C C . VAL A 1 90 ? -6.375 -2.921 -3.682 1.00 97.06 90 VAL A C 1
ATOM 724 O O . VAL A 1 90 ? -5.932 -3.400 -4.727 1.00 97.06 90 VAL A O 1
ATOM 727 N N . ILE A 1 91 ? -7.193 -1.866 -3.688 1.00 96.19 91 ILE A N 1
ATOM 728 C CA . ILE A 1 91 ? -7.522 -1.126 -4.914 1.00 96.19 91 ILE A CA 1
ATOM 729 C C . ILE A 1 91 ? -6.737 0.181 -4.993 1.00 96.19 91 ILE A C 1
ATOM 731 O O . ILE A 1 91 ? -6.184 0.666 -4.009 1.00 96.19 91 ILE A O 1
ATOM 735 N N . ARG A 1 92 ? -6.742 0.805 -6.175 1.00 97.38 92 ARG A N 1
ATOM 736 C CA . ARG A 1 92 ? -6.051 2.079 -6.407 1.00 97.38 92 ARG A CA 1
ATOM 737 C C . ARG A 1 92 ? -6.421 3.156 -5.376 1.00 97.38 92 ARG A C 1
ATOM 739 O O . ARG A 1 92 ? -5.521 3.810 -4.871 1.00 97.38 92 ARG A O 1
ATOM 746 N N . ASN A 1 93 ? -7.701 3.294 -5.024 1.00 96.38 93 ASN A N 1
ATOM 747 C CA . ASN A 1 93 ? -8.133 4.289 -4.034 1.00 96.38 93 ASN A CA 1
ATOM 748 C C . ASN A 1 93 ? -7.520 4.048 -2.647 1.00 96.38 93 ASN A C 1
ATOM 750 O O . ASN A 1 93 ? -7.253 5.005 -1.931 1.00 96.38 93 ASN A O 1
ATOM 754 N N . ASP A 1 94 ? -7.294 2.791 -2.256 1.00 97.62 94 ASP A N 1
AT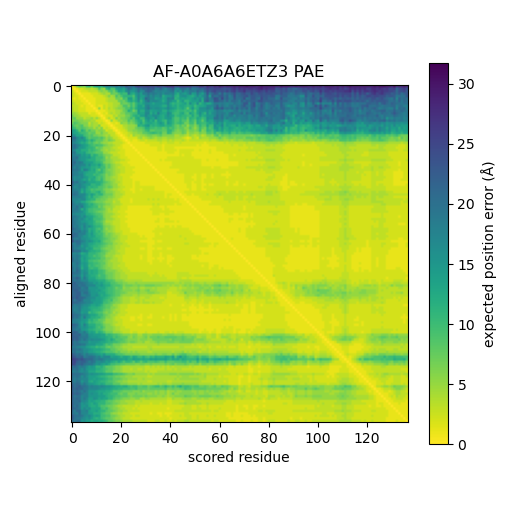OM 755 C CA . ASP A 1 94 ? -6.648 2.485 -0.976 1.00 97.62 94 ASP A CA 1
ATOM 756 C C . ASP A 1 94 ? -5.189 2.960 -0.994 1.00 97.62 94 ASP A C 1
ATOM 758 O O . ASP A 1 94 ? -4.724 3.567 -0.034 1.00 97.62 94 ASP A O 1
ATOM 762 N N . LEU A 1 95 ? -4.492 2.768 -2.120 1.00 98.44 95 LEU A N 1
ATOM 763 C CA . LEU A 1 95 ? -3.132 3.275 -2.318 1.00 98.44 95 LEU A CA 1
ATOM 764 C C . LEU A 1 95 ? -3.080 4.807 -2.382 1.00 98.44 95 LEU A C 1
ATOM 766 O O . LEU A 1 95 ? -2.119 5.397 -1.897 1.00 98.44 95 LEU A O 1
ATOM 770 N N . GLU A 1 96 ? -4.089 5.458 -2.965 1.00 98.06 96 GLU A N 1
ATOM 771 C CA . GLU A 1 96 ? -4.202 6.924 -2.979 1.00 98.06 96 GLU A CA 1
ATOM 772 C C . GLU A 1 96 ? -4.383 7.464 -1.555 1.00 98.06 96 GLU A C 1
ATOM 774 O O . GLU A 1 96 ? -3.637 8.348 -1.145 1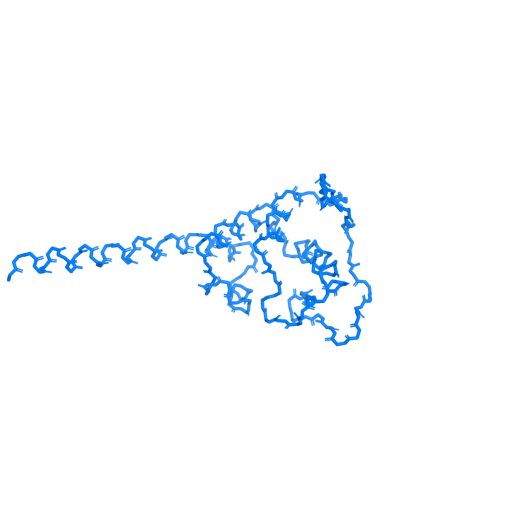.00 98.06 96 GLU A O 1
ATOM 779 N N . HIS A 1 97 ? -5.266 6.865 -0.749 1.00 97.94 97 HIS A N 1
ATOM 780 C CA . HIS A 1 97 ? -5.381 7.224 0.667 1.00 97.94 97 HIS A CA 1
ATOM 781 C C . HIS A 1 97 ? -4.083 6.950 1.435 1.00 97.94 97 HIS A C 1
ATOM 783 O O . HIS A 1 97 ? -3.661 7.779 2.233 1.00 97.94 97 HIS A O 1
ATOM 789 N N . LEU A 1 98 ? -3.409 5.829 1.168 1.00 97.88 98 LEU A N 1
ATOM 790 C CA . LEU A 1 98 ? -2.118 5.520 1.782 1.00 97.88 98 LEU A CA 1
ATOM 791 C C . LEU A 1 98 ? -1.040 6.553 1.403 1.00 97.88 98 LEU A C 1
ATOM 793 O O . LEU A 1 98 ? -0.213 6.910 2.237 1.00 97.88 98 LEU A O 1
ATOM 797 N N . CYS A 1 99 ? -1.057 7.083 0.175 1.00 97.88 99 CYS A N 1
ATOM 798 C CA . CYS A 1 99 ? -0.166 8.174 -0.230 1.00 97.88 99 CYS A CA 1
ATOM 799 C C . CYS A 1 99 ? -0.378 9.449 0.601 1.00 97.88 99 CYS A C 1
ATOM 801 O O . CYS A 1 99 ? 0.573 10.219 0.786 1.00 97.88 99 CYS A O 1
ATOM 803 N N . ASP A 1 100 ? -1.607 9.700 1.038 1.00 96.81 100 ASP A N 1
ATOM 804 C CA . ASP A 1 100 ? -1.969 10.867 1.841 1.00 96.81 100 ASP A CA 1
ATOM 805 C C . ASP A 1 100 ? -1.762 10.610 3.343 1.00 96.81 100 ASP A C 1
ATOM 807 O O . ASP A 1 100 ? -1.449 11.533 4.093 1.00 96.81 100 ASP A O 1
ATOM 811 N N . TRP A 1 101 ? -1.829 9.349 3.773 1.00 97.19 101 TRP A N 1
ATOM 812 C CA . TRP A 1 101 ? -1.631 8.901 5.150 1.00 97.19 101 TRP A CA 1
ATOM 813 C C . TRP A 1 101 ? -0.149 8.686 5.496 1.00 97.19 101 TRP A C 1
ATOM 815 O O . TRP A 1 101 ? 0.323 7.556 5.620 1.00 97.19 101 TRP A O 1
ATOM 825 N N . ARG A 1 102 ? 0.612 9.775 5.634 1.00 90.81 102 ARG A N 1
ATOM 826 C CA . ARG A 1 102 ? 2.084 9.714 5.756 1.00 90.81 102 ARG A CA 1
ATOM 827 C C . ARG A 1 102 ? 2.613 9.413 7.153 1.00 90.81 102 ARG A C 1
ATOM 829 O O . ARG A 1 102 ? 3.679 8.826 7.269 1.00 90.81 102 ARG A O 1
ATOM 836 N N . ASP A 1 103 ? 1.898 9.811 8.194 1.00 91.12 103 ASP A N 1
ATOM 837 C CA . ASP A 1 103 ? 2.315 9.627 9.586 1.00 91.12 103 ASP A CA 1
ATOM 838 C C . ASP A 1 103 ? 1.517 8.501 10.264 1.00 91.12 103 ASP A C 1
ATOM 840 O O . ASP A 1 103 ? 0.773 7.764 9.613 1.00 91.12 103 ASP A O 1
ATOM 844 N N . THR A 1 104 ? 1.713 8.335 11.569 1.00 91.44 104 THR A N 1
ATOM 845 C CA . THR A 1 104 ? 1.018 7.346 12.402 1.00 91.44 104 THR A CA 1
ATOM 846 C C . THR A 1 104 ? -0.232 7.918 13.079 1.00 91.44 104 THR A C 1
ATOM 848 O O . THR A 1 104 ? -0.709 7.349 14.059 1.00 91.44 104 THR A O 1
ATOM 851 N N . SER A 1 105 ? -0.743 9.063 12.618 1.00 93.88 105 SER A N 1
ATOM 852 C CA . SER A 1 105 ? -1.988 9.644 13.127 1.00 93.88 105 SER A CA 1
ATOM 853 C C . SER A 1 105 ? -3.212 8.999 12.476 1.00 93.88 105 SER A C 1
ATOM 855 O O . SER A 1 105 ? -3.091 8.199 11.551 1.00 93.88 105 SER A O 1
ATOM 857 N N . ASP A 1 106 ? -4.410 9.319 12.957 1.00 95.94 106 ASP A N 1
ATOM 858 C CA . ASP A 1 106 ? -5.647 8.860 12.330 1.00 95.94 106 ASP A CA 1
ATOM 859 C C . ASP A 1 106 ? -5.845 9.525 10.961 1.00 95.94 106 ASP A C 1
ATOM 861 O O . ASP A 1 106 ? -5.725 10.742 10.808 1.00 95.94 106 ASP A O 1
ATOM 865 N N . PHE A 1 107 ? -6.228 8.743 9.955 1.00 96.44 107 PHE A N 1
ATOM 866 C CA . PHE A 1 107 ? -6.501 9.280 8.628 1.00 96.44 10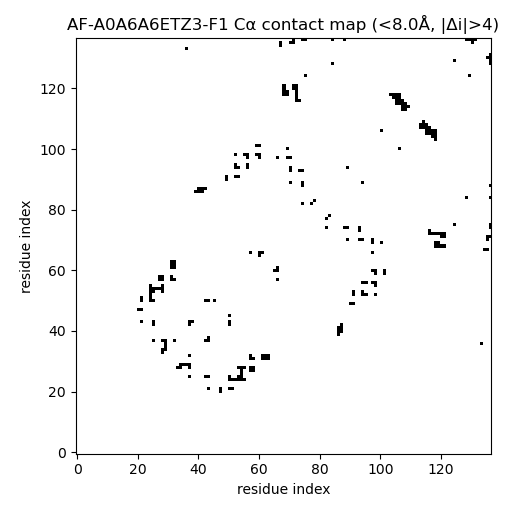7 PHE A CA 1
ATOM 867 C C . PHE A 1 107 ? -7.952 9.701 8.496 1.00 96.44 107 PHE A C 1
ATOM 869 O O . PHE A 1 107 ? -8.864 8.889 8.665 1.00 96.44 107 PHE A O 1
ATOM 876 N N . THR A 1 108 ? -8.159 10.961 8.117 1.00 96.19 108 THR A N 1
ATOM 877 C CA . THR A 1 108 ? -9.481 11.517 7.833 1.00 96.19 108 THR A CA 1
ATOM 878 C C . THR A 1 108 ? -9.581 11.943 6.376 1.00 96.19 108 THR A C 1
ATOM 880 O O . THR A 1 108 ? -8.931 12.887 5.931 1.00 96.19 108 THR A O 1
ATOM 883 N N . LYS A 1 109 ? -10.477 11.289 5.640 1.00 93.69 109 LYS A N 1
ATOM 884 C CA . LYS A 1 109 ? -10.948 11.753 4.338 1.00 93.69 109 LYS A CA 1
ATOM 885 C C . LYS A 1 109 ? -12.151 12.665 4.536 1.00 93.69 109 LYS A C 1
ATOM 887 O O . LYS A 1 109 ? -13.128 12.266 5.164 1.00 93.69 109 LYS A O 1
ATOM 892 N N . THR A 1 110 ? -12.134 13.842 3.925 1.00 91.75 110 THR A N 1
ATOM 893 C CA . THR A 1 110 ? -13.242 14.806 3.981 1.00 91.75 110 THR A CA 1
ATOM 894 C C . THR A 1 110 ? -14.190 14.686 2.770 1.00 91.75 110 THR A C 1
ATOM 896 O O . THR A 1 110 ? -13.950 13.930 1.817 1.00 91.75 110 THR A O 1
ATOM 899 N N . GLY A 1 111 ? -15.320 15.402 2.819 1.00 91.50 111 GLY A N 1
ATOM 900 C CA . GLY A 1 111 ? -16.310 15.494 1.736 1.00 91.50 111 GLY A CA 1
ATOM 901 C C . GLY A 1 111 ? -17.466 14.487 1.819 1.00 91.50 111 GLY A C 1
ATOM 902 O O . GLY A 1 111 ? -17.633 13.786 2.812 1.00 91.50 111 GLY A O 1
ATOM 903 N N . LYS A 1 112 ? -18.268 14.395 0.744 1.00 84.00 112 LYS A N 1
ATOM 904 C CA . LYS A 1 112 ? -19.546 13.639 0.688 1.00 84.00 112 LYS A CA 1
ATOM 905 C C . LYS A 1 112 ? -19.445 12.163 1.106 1.00 84.00 112 LYS A C 1
ATOM 907 O O . LYS A 1 112 ? -20.402 11.604 1.617 1.00 84.00 112 LYS A O 1
ATOM 912 N N . ASN A 1 113 ? -18.277 11.552 0.905 1.00 86.38 113 ASN A N 1
ATOM 913 C CA . ASN A 1 113 ? -17.966 10.175 1.304 1.00 86.38 113 ASN A CA 1
ATOM 914 C C . ASN A 1 113 ? -16.744 10.150 2.232 1.00 86.38 113 ASN A C 1
ATOM 916 O O . ASN A 1 113 ? -15.818 9.352 2.026 1.00 86.38 113 ASN A O 1
ATOM 920 N N . GLY A 1 114 ? -16.682 11.114 3.149 1.00 91.69 114 GLY A N 1
ATOM 921 C CA . GLY A 1 114 ? -15.638 11.213 4.151 1.00 91.69 114 GLY A CA 1
ATOM 922 C C . GLY A 1 114 ? -15.682 10.050 5.135 1.00 91.69 114 GLY A C 1
ATOM 923 O O . GLY A 1 114 ? -16.698 9.368 5.276 1.00 91.69 114 GLY A O 1
ATOM 924 N N . PHE A 1 115 ? -14.546 9.766 5.751 1.00 95.38 115 PHE A N 1
ATOM 925 C CA . PHE A 1 115 ? -14.419 8.758 6.794 1.00 95.38 115 PHE A CA 1
ATOM 926 C C . PHE A 1 115 ? -13.144 9.005 7.588 1.00 95.38 115 PHE A C 1
ATOM 928 O O . PHE A 1 115 ? -12.188 9.559 7.049 1.00 95.38 115 PHE A O 1
ATOM 935 N N . THR A 1 116 ? -13.125 8.515 8.821 1.00 96.69 116 THR A N 1
ATOM 936 C CA . THR A 1 116 ? -11.923 8.473 9.650 1.00 96.69 116 THR A CA 1
ATOM 937 C C . THR A 1 116 ? -11.600 7.024 9.981 1.00 96.69 116 THR A C 1
ATOM 939 O O . THR A 1 116 ? -12.504 6.225 10.234 1.00 96.69 116 THR A O 1
ATOM 942 N N . VAL A 1 117 ? -10.321 6.677 9.929 1.00 96.12 117 VAL A N 1
ATOM 943 C CA . VAL A 1 117 ? -9.788 5.375 10.338 1.00 96.12 117 VAL A CA 1
ATOM 944 C C . VAL A 1 117 ? -8.576 5.586 11.232 1.00 96.12 117 VAL A C 1
ATOM 946 O O . VAL A 1 117 ? -7.833 6.552 11.066 1.00 96.12 117 VAL A O 1
ATOM 949 N N . GLN A 1 118 ? -8.392 4.674 12.182 1.00 94.31 118 GLN A N 1
ATOM 950 C CA . GLN A 1 118 ? -7.338 4.785 13.184 1.00 94.31 118 GLN A CA 1
ATOM 951 C C . GLN A 1 118 ? -6.047 4.142 12.700 1.00 94.31 118 GLN A C 1
ATOM 953 O O . GLN A 1 118 ? -6.102 3.099 12.054 1.00 94.31 118 GLN A O 1
ATOM 958 N N . CYS A 1 119 ? -4.885 4.685 13.061 1.00 95.19 119 CYS A N 1
ATOM 959 C CA . CYS A 1 119 ? -3.603 4.032 12.764 1.00 95.19 119 CYS A CA 1
ATOM 960 C C . CYS A 1 119 ? -3.273 2.957 13.813 1.00 95.19 119 CYS A C 1
ATOM 962 O O . CYS A 1 119 ? -2.326 3.086 14.587 1.00 95.19 119 CYS A O 1
ATOM 964 N N . LYS A 1 120 ? -4.078 1.889 13.866 1.00 95.69 120 LYS A N 1
ATOM 965 C CA . LYS A 1 120 ? -3.879 0.777 14.807 1.00 95.69 120 LYS A CA 1
ATOM 966 C C . LYS A 1 120 ? -4.113 -0.592 14.162 1.00 95.69 120 LYS A C 1
ATOM 968 O O . LYS A 1 120 ? -4.905 -0.682 13.224 1.00 95.69 120 LYS A O 1
ATOM 973 N N . PRO A 1 121 ? -3.487 -1.670 14.657 1.00 95.62 121 PRO A N 1
ATOM 974 C CA . PRO A 1 121 ? -3.769 -3.021 14.178 1.00 95.62 121 PRO A CA 1
ATOM 975 C C . PRO A 1 121 ? -5.243 -3.419 14.362 1.00 95.62 121 PRO A C 1
ATOM 977 O O . PRO A 1 121 ? -5.898 -3.005 15.322 1.00 95.62 121 PRO A O 1
ATOM 980 N N . ILE A 1 122 ? -5.762 -4.246 13.451 1.00 94.38 122 ILE A N 1
ATOM 981 C CA . ILE A 1 122 ? -7.095 -4.852 13.572 1.00 94.38 122 ILE A CA 1
ATOM 982 C C . ILE A 1 122 ? -6.988 -6.087 14.472 1.00 94.38 122 ILE A C 1
ATOM 984 O O . ILE A 1 122 ? -6.234 -7.006 14.169 1.00 94.38 122 ILE A O 1
ATOM 988 N N . SER A 1 123 ? -7.736 -6.106 15.577 1.00 88.50 123 SER A N 1
ATOM 989 C CA . SER A 1 123 ? -7.677 -7.179 16.580 1.00 88.50 123 SER A CA 1
ATOM 990 C C . SER A 1 123 ? -8.605 -8.359 16.291 1.00 88.50 123 SER A C 1
ATOM 992 O O . SER A 1 123 ? -8.352 -9.462 16.762 1.00 88.50 123 SER A O 1
ATOM 994 N N . SER A 1 124 ? -9.691 -8.139 15.548 1.00 91.81 124 SER A N 1
ATOM 995 C CA . SER A 1 124 ? -10.655 -9.177 15.186 1.00 91.81 124 SER A CA 1
ATOM 996 C C . SER A 1 124 ? -11.158 -8.970 13.764 1.00 91.81 124 SER A C 1
ATOM 998 O O . SER A 1 124 ? -11.462 -7.849 13.353 1.00 91.81 124 SER A O 1
ATOM 1000 N N . LEU A 1 125 ? -11.229 -10.063 13.007 1.00 92.75 125 LEU A N 1
ATOM 1001 C CA . LEU A 1 125 ? -11.729 -10.071 11.637 1.00 92.75 125 LEU A CA 1
ATOM 1002 C C . LEU A 1 125 ? -13.148 -10.646 11.589 1.00 92.75 125 LEU A C 1
ATOM 1004 O O . LEU A 1 125 ? -13.489 -11.483 12.428 1.00 92.75 125 LEU A O 1
ATOM 1008 N N . PRO A 1 126 ? -13.985 -10.214 10.629 1.00 91.31 126 PRO A N 1
ATOM 1009 C CA . PRO A 1 126 ? -15.277 -10.843 10.396 1.00 91.31 126 PRO A CA 1
ATOM 1010 C C . PRO A 1 126 ? -15.108 -12.305 9.971 1.00 91.31 126 PRO A C 1
ATOM 1012 O O . PRO A 1 126 ? -14.062 -12.698 9.451 1.00 91.31 126 PRO A O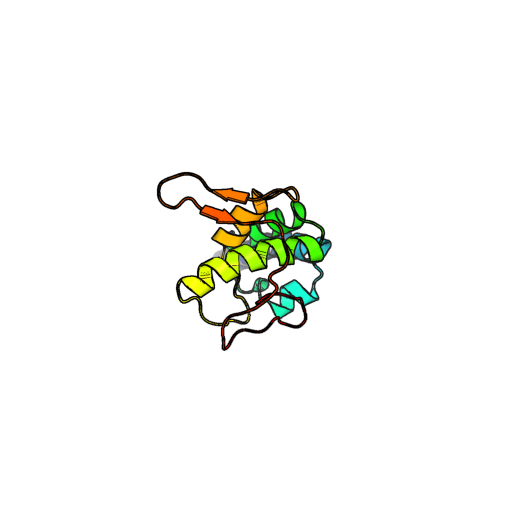 1
ATOM 1015 N N . GLU A 1 127 ? -16.160 -13.101 10.152 1.00 92.06 127 GLU A N 1
ATOM 1016 C CA . GLU A 1 127 ? -16.171 -14.498 9.718 1.00 92.06 127 GLU A CA 1
ATOM 1017 C C . GLU A 1 127 ? -15.840 -14.621 8.220 1.00 92.06 127 GLU A C 1
ATOM 1019 O O . GLU A 1 127 ? -16.321 -13.845 7.390 1.00 92.06 127 GLU A O 1
ATOM 1024 N N . GLY A 1 128 ? -14.984 -15.588 7.884 1.00 91.12 128 GLY A N 1
ATOM 1025 C CA . GLY A 1 128 ? -14.523 -15.824 6.514 1.00 91.12 128 GLY A CA 1
ATOM 1026 C C . GLY A 1 128 ? -13.324 -14.979 6.065 1.00 91.12 128 GLY A C 1
ATOM 1027 O O . GLY A 1 128 ? -12.912 -15.119 4.915 1.00 91.12 128 GLY A O 1
ATOM 1028 N N . TYR A 1 129 ? -12.746 -14.146 6.940 1.00 94.19 129 TYR A N 1
ATOM 1029 C CA . TYR A 1 129 ? -11.526 -13.376 6.663 1.00 94.19 129 TYR A CA 1
ATOM 1030 C C . TYR A 1 129 ? -10.368 -13.813 7.553 1.00 94.19 129 TYR A C 1
ATOM 1032 O O . TYR A 1 129 ? -10.544 -14.125 8.731 1.00 94.19 129 TYR A O 1
ATOM 1040 N N . THR A 1 130 ? -9.163 -13.794 6.991 1.00 95.31 130 THR A N 1
ATOM 1041 C CA . THR A 1 130 ? -7.923 -14.180 7.671 1.00 95.31 130 THR A CA 1
ATOM 1042 C C . THR A 1 130 ? -6.784 -13.325 7.158 1.00 95.31 130 THR A C 1
ATOM 1044 O O . THR A 1 130 ? -6.757 -13.019 5.974 1.00 95.31 130 THR A O 1
ATOM 1047 N N . PHE A 1 131 ? -5.796 -13.031 7.998 1.00 95.75 131 PHE A N 1
ATOM 1048 C CA . PHE A 1 131 ? -4.567 -12.429 7.499 1.00 95.75 131 PHE A CA 1
ATOM 1049 C C . PHE A 1 131 ? -3.779 -13.417 6.639 1.00 95.75 131 PHE A C 1
ATOM 1051 O O . PHE A 1 131 ? -3.628 -14.589 6.995 1.00 95.75 131 PHE A O 1
ATOM 1058 N N . ASP A 1 132 ? -3.245 -12.935 5.526 1.00 96.06 132 ASP A N 1
ATOM 1059 C CA . ASP A 1 132 ? -2.316 -13.689 4.705 1.00 96.06 132 ASP A CA 1
ATOM 1060 C C . ASP A 1 132 ? -0.896 -13.708 5.303 1.00 96.06 132 ASP A C 1
ATOM 1062 O O . ASP A 1 132 ? -0.602 -13.101 6.335 1.00 96.06 132 ASP A O 1
ATOM 1066 N N . ARG A 1 133 ? 0.029 -14.399 4.625 1.00 96.62 133 ARG A N 1
ATOM 1067 C CA . ARG A 1 133 ? 1.436 -14.535 5.055 1.00 96.62 133 ARG A CA 1
ATOM 1068 C C . ARG A 1 133 ? 2.210 -13.213 5.170 1.00 96.62 133 ARG A C 1
ATOM 1070 O O . ARG A 1 133 ? 3.317 -13.219 5.701 1.00 96.62 133 ARG A O 1
ATOM 1077 N N . TYR A 1 134 ? 1.695 -12.118 4.617 1.00 97.00 134 TYR A N 1
ATOM 1078 C CA . TYR A 1 134 ? 2.293 -10.784 4.677 1.00 97.00 134 TYR A CA 1
ATOM 1079 C C . TYR A 1 134 ? 1.452 -9.805 5.505 1.00 97.00 134 TYR A C 1
ATOM 1081 O O . TYR A 1 134 ? 1.833 -8.640 5.621 1.00 97.00 134 TYR A O 1
ATOM 1089 N N . GLY A 1 135 ? 0.363 -10.275 6.114 1.00 96.12 135 GLY A N 1
ATOM 1090 C CA . GLY A 1 135 ? -0.440 -9.548 7.083 1.00 96.12 135 GLY A CA 1
ATOM 1091 C C . GLY A 1 135 ? -1.624 -8.775 6.509 1.00 96.12 135 GLY A C 1
ATOM 1092 O O . GLY A 1 135 ? -2.275 -8.093 7.295 1.00 96.12 135 GLY A O 1
ATOM 1093 N N . LEU A 1 136 ? -1.929 -8.839 5.205 1.00 96.88 136 LEU A N 1
ATOM 1094 C CA . LEU A 1 136 ? -3.169 -8.239 4.681 1.00 96.88 136 LEU A CA 1
ATOM 1095 C C . LEU A 1 136 ? -4.379 -9.151 4.936 1.00 96.88 136 LEU A C 1
ATOM 1097 O O . LEU A 1 136 ? -4.223 -10.367 4.955 1.00 96.88 136 LEU A O 1
ATOM 1101 N N . ILE A 1 137 ? -5.562 -8.554 5.142 1.00 94.88 137 ILE A N 1
ATOM 1102 C CA . ILE A 1 137 ? -6.860 -9.254 5.308 1.00 94.88 137 ILE A CA 1
ATOM 1103 C C . ILE A 1 137 ? -7.334 -9.906 4.002 1.00 94.88 137 ILE A C 1
ATOM 1105 O O . ILE A 1 137 ? -7.213 -9.240 2.946 1.00 94.88 137 ILE A O 1
#

Sequence (137 aa):
DAKQWERFVGVAKSGAEQRKEYLAPLTRASGFWSIEKVQHYRWAFMSLGYCKVLGTAASRNPSWEEAVVKLNQLLFRRIAKGLRASINPVIRNDLEHLCDWRDTSDFTKTGKNGFTVQCKPISSLPEGYTFDRYGLI

Mean predicted aligned error: 5.84 Å

Foldseek 3Di:
DVVVVVVVVVVVVVVVVVVVLLCVLLVLLCVQPNNVLCVQLVVSPDDSLLSNLSSLLCVLVSHLVQLQLQLQQVLQVVVVVPQDDDSNSDDSVSSVQSSVVRDQAWRWDDDPPIDITHSDHDPDHPPPDDADPSGHD

Secondary structure (DSSP, 8-state):
-HHHHHHHHHHHHHHHHHHHHHHHHHHHHHHHH-HHHHHHTTGGGS-HHHHHHHHHHHHHS--HHHHHHHHHHHHHHHHTTTPPP-S----HHHHHHHHH--SSSPEEE-STT-EEE-SS----PPTT----TTS--

Organism: NCBI:txid1314779

pLDDT: mean 91.12, std 9.85, range [60.53, 98.5]